Protein AF-A0A661WDJ8-F1 (afdb_monomer)

Solvent-accessible surface area (backbone atoms only — not comparable to full-atom values): 3618 Å² total; per-residue (Å²): 138,85,87,62,65,72,59,48,48,49,36,39,53,51,39,36,47,40,45,74,73,62,77,45,63,85,45,78,70,82,37,71,50,74,42,78,94,77,69,47,72,47,66,57,72,85,78,48,50,44,89,71,61,75,82,132

Sequence (56 aa):
MKIKESYKEIVVGAGATMLAEGLTVGTWGNISIRVVETGLVYISPSGMDYREIKTS

Mean predicted aligned error: 2.29 Å

Structure (mmCIF, N/CA/C/O backbone):
data_AF-A0A661WDJ8-F1
#
_entry.id   AF-A0A661WDJ8-F1
#
loop_
_atom_site.group_PDB
_atom_site.id
_atom_site.type_symbol
_atom_site.label_atom_id
_atom_site.label_alt_id
_atom_site.label_comp_id
_atom_site.label_asym_id
_atom_site.label_entity_id
_atom_site.label_seq_id
_atom_site.pdbx_PDB_ins_code
_atom_site.Cartn_x
_atom_site.Cartn_y
_atom_site.Cartn_z
_atom_site.occupancy
_atom_site.B_iso_or_equiv
_atom_site.auth_seq_id
_atom_site.auth_comp_id
_atom_site.auth_asym_id
_atom_site.auth_atom_id
_atom_site.pdbx_PDB_model_num
ATOM 1 N N . MET A 1 1 ? -12.120 4.627 19.446 1.00 73.00 1 MET A N 1
ATO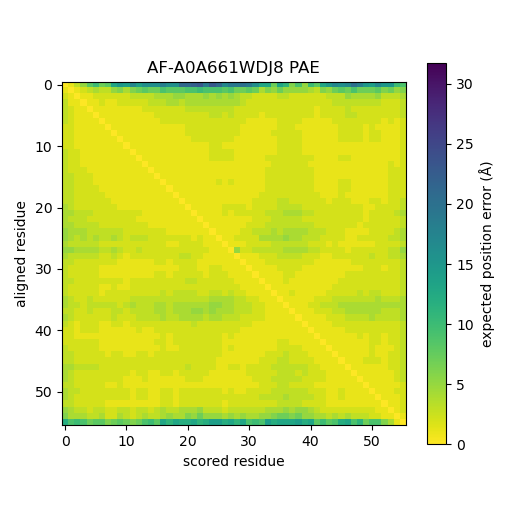M 2 C CA . MET A 1 1 ? -12.078 3.967 18.121 1.00 73.00 1 MET A CA 1
ATOM 3 C C . MET A 1 1 ? -10.790 3.159 18.049 1.00 73.00 1 MET A C 1
ATOM 5 O O . MET A 1 1 ? -9.757 3.714 18.398 1.00 73.00 1 MET A O 1
ATOM 9 N N . LYS A 1 2 ? -10.830 1.860 17.724 1.00 87.88 2 LYS A N 1
ATOM 10 C CA . LYS A 1 2 ? -9.633 1.000 17.747 1.00 87.88 2 LYS A CA 1
ATOM 11 C C . LYS A 1 2 ? -9.102 0.809 16.328 1.00 87.88 2 LYS A C 1
ATOM 13 O O . LYS A 1 2 ? -9.794 0.227 15.499 1.00 87.88 2 LYS A O 1
ATOM 18 N N . ILE A 1 3 ? -7.889 1.290 16.071 1.00 93.81 3 ILE A N 1
ATOM 19 C CA . ILE A 1 3 ? -7.178 1.054 14.811 1.00 93.81 3 ILE A CA 1
ATOM 20 C C . ILE A 1 3 ? -6.711 -0.407 14.793 1.00 93.81 3 ILE A C 1
ATOM 22 O O . ILE A 1 3 ? -6.192 -0.898 15.796 1.00 93.81 3 ILE A O 1
ATOM 26 N N . LYS A 1 4 ? -6.922 -1.113 13.676 1.00 95.44 4 LYS A N 1
ATOM 27 C CA . LYS A 1 4 ? -6.361 -2.450 13.444 1.00 95.44 4 LYS A CA 1
ATOM 28 C C . LYS A 1 4 ? -5.219 -2.391 12.435 1.00 95.44 4 LYS A C 1
ATOM 30 O O . LYS A 1 4 ? -5.417 -1.899 11.324 1.00 95.44 4 LYS A O 1
ATOM 35 N N . GLU A 1 5 ? -4.074 -2.955 12.806 1.00 96.31 5 GLU A N 1
ATOM 36 C CA . GLU A 1 5 ? -2.899 -3.047 11.930 1.00 96.31 5 GLU A CA 1
ATOM 37 C C . GLU A 1 5 ? -3.156 -3.912 10.695 1.00 96.31 5 GLU A C 1
ATOM 39 O O . GLU A 1 5 ? -2.749 -3.537 9.601 1.00 96.31 5 GLU A O 1
ATOM 44 N N . SER A 1 6 ? -3.959 -4.973 10.821 1.00 96.88 6 SER A N 1
ATOM 45 C CA . SER A 1 6 ? -4.288 -5.853 9.693 1.00 96.88 6 SER A CA 1
ATOM 46 C C . SER A 1 6 ? -4.908 -5.111 8.500 1.00 96.88 6 SER A C 1
ATOM 48 O O . SER A 1 6 ? -4.690 -5.494 7.360 1.00 96.88 6 SER A O 1
ATOM 50 N N . TYR A 1 7 ? -5.664 -4.026 8.719 1.00 97.50 7 TYR A N 1
ATOM 51 C CA . TYR A 1 7 ? -6.196 -3.228 7.606 1.00 97.50 7 TYR A CA 1
ATOM 52 C C . TYR A 1 7 ? -5.137 -2.339 6.952 1.00 97.50 7 TYR A C 1
ATOM 54 O O . TYR A 1 7 ? -5.198 -2.122 5.743 1.00 97.50 7 TYR A O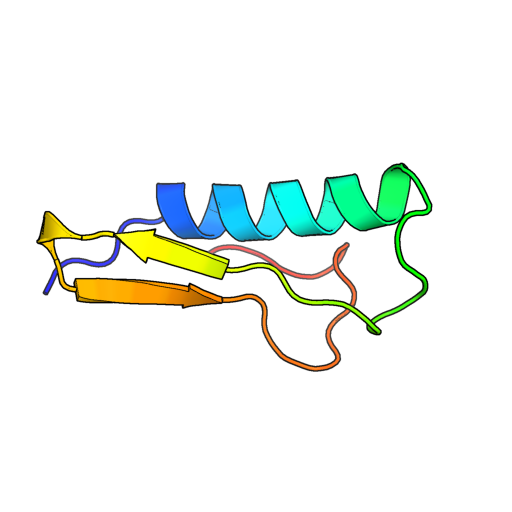 1
ATOM 62 N N . LYS A 1 8 ? -4.154 -1.847 7.717 1.00 97.75 8 LYS A N 1
ATOM 63 C CA . LYS A 1 8 ? -3.015 -1.126 7.139 1.00 97.75 8 LYS A CA 1
ATOM 64 C C . LYS A 1 8 ? -2.155 -2.072 6.300 1.00 97.75 8 LYS A C 1
ATOM 66 O O . LYS A 1 8 ? -1.773 -1.700 5.197 1.00 97.75 8 LYS A O 1
ATOM 71 N N . GLU A 1 9 ? -1.916 -3.294 6.776 1.00 98.19 9 GLU A N 1
ATOM 72 C CA . GLU A 1 9 ? -1.154 -4.317 6.043 1.00 98.19 9 GLU A CA 1
ATOM 73 C C . GLU A 1 9 ? -1.793 -4.637 4.690 1.00 98.19 9 GLU A C 1
ATOM 75 O O . GLU A 1 9 ? -1.086 -4.723 3.689 1.00 98.19 9 GLU A O 1
ATOM 80 N N . ILE A 1 10 ? -3.127 -4.726 4.627 1.00 98.19 10 ILE A N 1
ATOM 81 C CA . ILE A 1 10 ? -3.831 -4.934 3.355 1.00 98.19 10 ILE A CA 1
ATOM 82 C C . ILE A 1 10 ? -3.601 -3.757 2.398 1.00 98.19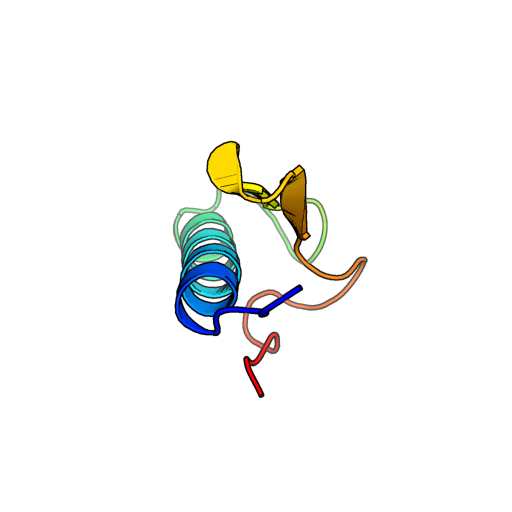 10 ILE A C 1
ATOM 84 O O . ILE A 1 10 ? -3.320 -3.982 1.224 1.00 98.19 10 ILE A O 1
ATOM 88 N N . VAL A 1 11 ? -3.689 -2.509 2.874 1.00 98.50 11 VAL A N 1
ATOM 89 C CA . VAL A 1 11 ? -3.450 -1.322 2.029 1.00 98.50 11 VAL A CA 1
ATOM 90 C C . VAL A 1 11 ? -2.013 -1.299 1.500 1.00 98.50 11 VAL A C 1
ATOM 92 O O . VAL A 1 11 ? -1.807 -1.053 0.311 1.00 98.50 11 VAL A O 1
ATOM 95 N N . VAL A 1 12 ? -1.027 -1.599 2.352 1.00 98.31 12 VAL A N 1
ATOM 96 C CA . VAL A 1 12 ? 0.391 -1.675 1.963 1.00 98.31 12 VAL A CA 1
ATOM 97 C C . VAL A 1 12 ? 0.620 -2.791 0.943 1.00 98.31 12 VAL A C 1
ATOM 99 O O . VAL A 1 12 ? 1.181 -2.543 -0.123 1.00 98.31 12 VAL A O 1
ATOM 102 N N . GLY A 1 13 ? 0.137 -4.003 1.225 1.00 98.38 13 GLY A N 1
ATOM 103 C CA . GLY A 1 13 ? 0.308 -5.162 0.347 1.00 98.38 13 GLY A CA 1
ATOM 104 C C . GLY A 1 13 ? -0.368 -4.986 -1.013 1.00 98.38 13 GLY A C 1
ATOM 105 O O . GLY A 1 13 ? 0.219 -5.314 -2.044 1.00 98.38 13 GLY A O 1
ATOM 106 N N . ALA A 1 14 ? -1.569 -4.406 -1.042 1.00 98.38 14 ALA A N 1
ATOM 107 C CA . ALA A 1 14 ? -2.268 -4.092 -2.284 1.00 98.38 14 ALA A CA 1
ATOM 108 C C . ALA A 1 14 ? -1.531 -3.021 -3.104 1.00 98.38 14 ALA A C 1
ATOM 110 O O . ALA A 1 14 ? -1.428 -3.161 -4.320 1.00 98.38 14 ALA A O 1
ATOM 111 N N . GLY A 1 15 ? -0.962 -1.996 -2.459 1.00 98.25 15 GLY A N 1
ATOM 112 C CA . GLY A 1 15 ? -0.126 -0.999 -3.135 1.00 98.25 15 GLY A CA 1
ATOM 113 C C . GLY A 1 15 ? 1.136 -1.609 -3.753 1.00 98.25 15 GLY A C 1
ATOM 114 O O . GLY A 1 15 ? 1.436 -1.360 -4.920 1.00 98.25 15 GLY A O 1
ATOM 115 N N . ALA A 1 16 ? 1.834 -2.471 -3.008 1.00 98.19 16 ALA A N 1
ATOM 116 C CA . ALA A 1 16 ? 3.003 -3.194 -3.510 1.00 98.19 16 ALA A CA 1
ATOM 117 C C . ALA A 1 16 ? 2.649 -4.133 -4.677 1.00 98.19 16 ALA A C 1
ATOM 119 O O . ALA A 1 16 ? 3.373 -4.174 -5.669 1.00 98.19 16 ALA A O 1
ATOM 120 N N . THR A 1 17 ? 1.511 -4.830 -4.595 1.00 98.56 17 THR A N 1
ATOM 121 C CA . THR A 1 17 ? 1.004 -5.694 -5.676 1.00 98.56 17 THR A CA 1
ATOM 122 C C . THR A 1 17 ? 0.658 -4.873 -6.918 1.00 98.56 17 THR A C 1
ATOM 124 O O . THR A 1 17 ? 1.081 -5.214 -8.014 1.00 98.56 17 THR A O 1
ATOM 127 N N . MET A 1 18 ? -0.039 -3.743 -6.758 1.00 98.50 18 MET A N 1
ATOM 128 C CA . MET A 1 18 ? -0.376 -2.836 -7.861 1.00 98.50 18 MET A CA 1
ATOM 129 C C . MET A 1 18 ? 0.873 -2.352 -8.612 1.00 98.50 18 MET A C 1
ATOM 131 O O . MET A 1 18 ? 0.861 -2.285 -9.841 1.00 98.50 18 MET A O 1
ATOM 135 N N . LEU A 1 19 ? 1.954 -2.041 -7.887 1.00 98.44 19 LEU A N 1
ATOM 136 C CA . LEU A 1 19 ? 3.241 -1.688 -8.487 1.00 98.44 19 LEU A CA 1
ATOM 137 C C . LEU A 1 19 ? 3.899 -2.891 -9.186 1.00 98.44 19 LEU A C 1
ATOM 139 O O . LEU A 1 19 ? 4.378 -2.747 -10.307 1.00 98.44 19 LEU A O 1
ATOM 143 N N . ALA A 1 20 ? 3.921 -4.063 -8.545 1.00 98.38 20 ALA A N 1
ATOM 144 C CA . ALA A 1 20 ? 4.557 -5.272 -9.079 1.00 98.38 20 ALA A CA 1
ATOM 145 C C . ALA A 1 20 ? 3.891 -5.784 -10.369 1.00 98.38 20 ALA A C 1
ATOM 147 O O . ALA A 1 20 ? 4.585 -6.222 -11.282 1.00 98.38 20 ALA A O 1
ATOM 148 N N . GLU A 1 21 ? 2.567 -5.665 -10.467 1.00 98.50 21 GLU A N 1
ATOM 149 C CA . GLU A 1 21 ? 1.774 -6.035 -11.647 1.00 98.50 21 GLU A CA 1
ATOM 150 C C . GLU A 1 21 ? 1.823 -4.971 -12.765 1.00 98.50 21 GLU A C 1
ATOM 152 O O . GLU A 1 21 ? 1.165 -5.107 -13.794 1.00 98.50 21 GLU A O 1
ATOM 157 N N . GLY A 1 22 ? 2.579 -3.879 -12.582 1.00 98.19 22 GLY A N 1
ATOM 158 C CA . GLY A 1 22 ? 2.737 -2.824 -13.589 1.00 98.19 22 GLY A CA 1
ATOM 159 C C . GLY A 1 22 ? 1.490 -1.960 -13.809 1.00 98.19 22 GLY A C 1
ATOM 160 O O . GLY A 1 22 ? 1.399 -1.259 -14.815 1.00 98.19 22 GLY A O 1
ATOM 161 N N . LEU A 1 23 ? 0.532 -1.979 -12.876 1.00 98.38 23 LEU A N 1
ATOM 162 C CA . LEU A 1 23 ? -0.705 -1.189 -12.953 1.00 98.38 23 LEU A CA 1
ATOM 163 C C . LEU A 1 23 ? -0.488 0.292 -12.602 1.00 98.38 23 LEU A C 1
ATOM 165 O O . LEU A 1 23 ? -1.352 1.130 -12.854 1.00 98.38 23 LEU A O 1
ATOM 169 N N . THR A 1 24 ? 0.656 0.619 -12.001 1.00 98.12 24 THR A N 1
ATOM 170 C CA . THR A 1 24 ? 1.081 1.985 -11.691 1.00 98.12 24 THR A CA 1
ATOM 171 C C . THR A 1 24 ? 2.591 2.129 -11.875 1.00 98.12 24 THR A C 1
ATOM 173 O O . THR A 1 24 ? 3.317 1.139 -11.960 1.00 98.12 24 THR A O 1
ATOM 176 N N . VAL A 1 25 ? 3.074 3.370 -11.896 1.00 97.69 25 VAL A N 1
ATOM 177 C CA . VAL A 1 25 ? 4.501 3.703 -11.936 1.00 97.69 25 VAL A CA 1
ATOM 178 C C . VAL A 1 25 ? 4.796 4.721 -10.844 1.00 97.69 25 VAL A C 1
ATOM 180 O O . VAL A 1 25 ? 4.054 5.687 -10.663 1.00 97.69 25 VAL A O 1
ATOM 183 N N . GLY A 1 26 ? 5.891 4.508 -10.111 1.00 96.44 26 GLY A N 1
ATOM 184 C CA . GLY A 1 26 ? 6.284 5.385 -9.012 1.00 96.44 26 GLY A CA 1
ATOM 185 C C . GLY A 1 26 ? 5.163 5.522 -7.980 1.00 96.44 26 GLY A C 1
ATOM 186 O O . GLY A 1 26 ? 4.793 4.550 -7.329 1.00 96.44 26 GLY A O 1
ATOM 187 N N . THR A 1 27 ? 4.625 6.734 -7.845 1.00 98.00 27 THR A 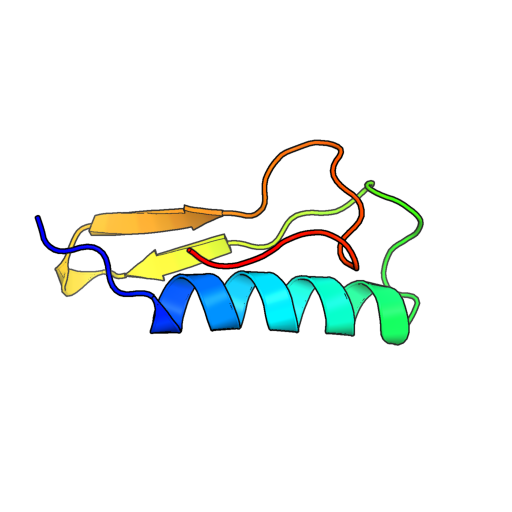N 1
ATOM 188 C CA . THR A 1 27 ? 3.687 7.122 -6.778 1.00 98.00 27 THR A CA 1
ATOM 189 C C . THR A 1 27 ? 2.316 7.572 -7.299 1.00 98.00 27 THR A C 1
ATOM 191 O O . THR A 1 27 ? 1.566 8.235 -6.588 1.00 98.00 27 THR A O 1
ATOM 194 N N . TRP A 1 28 ? 1.972 7.245 -8.549 1.00 96.19 28 TR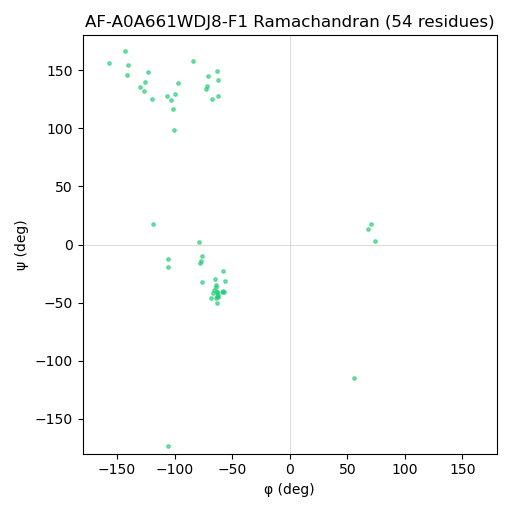P A N 1
ATOM 195 C CA . TRP A 1 28 ? 0.814 7.824 -9.249 1.00 96.19 28 TRP A CA 1
ATOM 196 C C . TRP A 1 28 ? -0.565 7.280 -8.824 1.00 96.19 28 TRP A C 1
ATOM 198 O O . TRP A 1 28 ? -1.582 7.841 -9.223 1.00 96.19 28 TRP A O 1
ATOM 208 N N . GLY A 1 29 ? -0.632 6.214 -8.021 1.00 96.31 29 GLY A N 1
ATOM 209 C CA . GLY A 1 29 ? -1.891 5.604 -7.570 1.00 96.31 29 GLY A CA 1
ATOM 210 C C . GLY A 1 29 ? -2.245 5.901 -6.109 1.00 96.31 29 GLY A C 1
ATOM 211 O O . GLY A 1 29 ? -1.559 6.640 -5.405 1.00 96.31 29 GLY A O 1
ATOM 212 N N . ASN A 1 30 ? -3.298 5.254 -5.611 1.00 98.38 30 ASN A N 1
ATOM 213 C CA . ASN A 1 30 ? -3.575 5.105 -4.180 1.00 98.38 30 ASN A CA 1
ATOM 214 C C . ASN A 1 30 ? -4.480 3.891 -3.939 1.00 98.38 30 ASN A C 1
ATOM 216 O O . ASN A 1 30 ? -5.205 3.462 -4.833 1.00 98.38 30 ASN A O 1
ATOM 220 N N . ILE A 1 31 ? -4.422 3.339 -2.728 1.00 98.38 31 ILE A N 1
ATOM 221 C CA . ILE A 1 31 ? -5.282 2.237 -2.282 1.00 98.38 31 ILE A CA 1
ATOM 222 C C . ILE A 1 31 ? -5.975 2.657 -0.994 1.00 98.38 31 ILE A C 1
ATOM 224 O O . ILE A 1 31 ? -5.349 3.260 -0.120 1.00 98.38 31 ILE A O 1
ATOM 228 N N . SER A 1 32 ? -7.257 2.314 -0.861 1.00 98.25 32 SER A N 1
ATOM 229 C CA . SER A 1 32 ? -7.992 2.503 0.385 1.00 98.25 32 SER A CA 1
ATOM 230 C C . SER A 1 32 ? -8.933 1.347 0.716 1.00 98.25 32 SER A C 1
ATOM 232 O O . SER A 1 32 ? -9.405 0.635 -0.167 1.00 98.25 32 SER A O 1
ATOM 234 N N . ILE A 1 33 ? -9.210 1.176 2.010 1.00 97.69 33 ILE A N 1
ATOM 235 C CA . ILE A 1 33 ? -10.220 0.264 2.556 1.00 97.69 33 ILE A CA 1
ATOM 236 C C . ILE A 1 33 ? -11.145 1.042 3.478 1.00 97.69 33 ILE A C 1
ATOM 238 O O . ILE A 1 33 ? -10.690 1.751 4.376 1.00 97.69 33 ILE A O 1
ATOM 242 N N . ARG A 1 34 ? -12.453 0.848 3.299 1.00 97.56 34 ARG A N 1
ATOM 243 C CA . ARG A 1 34 ? -13.493 1.349 4.199 1.00 97.56 34 ARG A CA 1
ATOM 244 C C . ARG A 1 34 ? -14.013 0.213 5.078 1.00 97.56 34 ARG A C 1
ATOM 246 O O . ARG A 1 34 ? -14.501 -0.786 4.562 1.00 97.56 34 ARG A O 1
ATOM 253 N N . VAL A 1 35 ? -13.965 0.395 6.396 1.00 97.38 35 VAL A N 1
ATOM 254 C CA . VAL A 1 35 ? -14.496 -0.555 7.388 1.00 97.38 35 VAL A CA 1
ATOM 255 C C . VAL A 1 35 ? -15.855 -0.051 7.856 1.00 97.38 35 VAL A C 1
ATOM 257 O O . VAL A 1 35 ? -15.931 0.849 8.695 1.00 97.38 35 VAL A O 1
ATOM 260 N N . VAL A 1 36 ? -16.931 -0.599 7.291 1.00 96.25 36 VAL A N 1
ATOM 261 C CA . VAL A 1 36 ? -18.305 -0.090 7.461 1.00 96.25 36 VAL A CA 1
ATOM 262 C C . VAL A 1 36 ? -18.722 -0.051 8.930 1.00 96.25 36 VAL A C 1
ATOM 264 O O . VAL A 1 36 ? -19.301 0.936 9.371 1.00 96.25 36 VA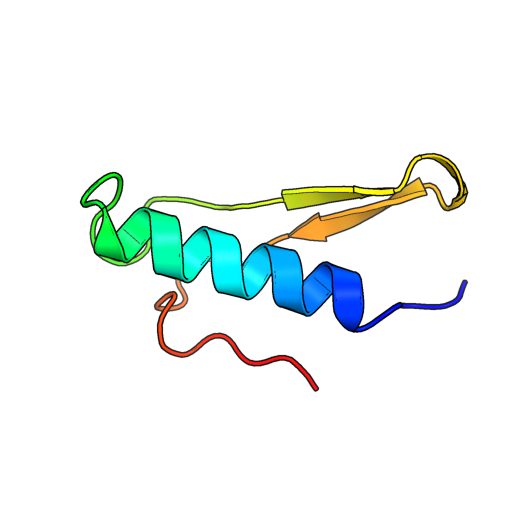L A O 1
ATOM 267 N N . GLU A 1 37 ? -18.357 -1.071 9.702 1.00 94.94 37 GLU A N 1
ATOM 268 C CA . GLU A 1 37 ? -18.739 -1.241 11.107 1.00 94.94 37 GLU A CA 1
ATOM 269 C C . GLU A 1 37 ? -18.159 -0.148 12.006 1.00 94.94 37 GLU A C 1
ATOM 271 O O . GLU A 1 37 ? -18.738 0.193 13.033 1.00 94.94 37 GLU A O 1
ATOM 276 N N . THR A 1 38 ? -16.996 0.393 11.636 1.00 95.06 38 THR A N 1
ATOM 277 C CA . THR A 1 38 ? -16.315 1.437 12.417 1.00 95.06 38 THR A CA 1
ATOM 278 C C . THR A 1 38 ? -16.416 2.813 11.775 1.00 95.06 38 THR A C 1
ATOM 280 O O . THR A 1 38 ? -16.188 3.808 12.452 1.00 95.06 38 THR A O 1
ATOM 283 N N . GLY A 1 39 ? -16.724 2.890 10.479 1.00 96.12 39 GLY A N 1
ATOM 284 C CA . GLY A 1 39 ? -16.652 4.119 9.693 1.00 96.12 39 GLY A CA 1
ATOM 285 C C . GLY A 1 39 ? -15.227 4.565 9.342 1.00 96.12 39 GLY A C 1
ATOM 286 O O . GLY A 1 39 ? -15.072 5.614 8.722 1.00 96.12 39 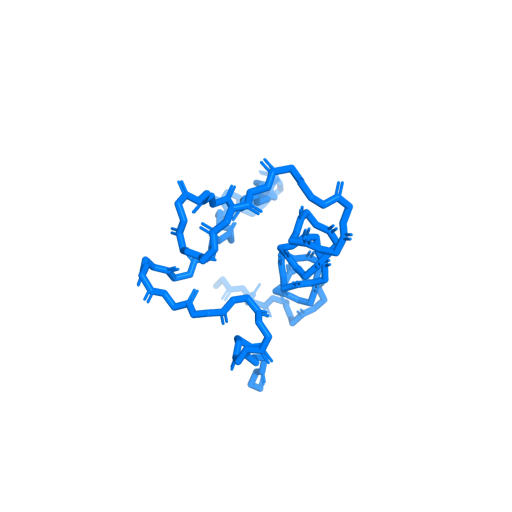GLY A O 1
ATOM 287 N N . LEU A 1 40 ? -14.189 3.798 9.705 1.00 97.44 40 LEU A N 1
ATOM 288 C CA . LEU A 1 40 ? -12.802 4.121 9.356 1.00 97.44 40 LEU A CA 1
ATOM 289 C C . LEU A 1 40 ? -12.528 3.925 7.866 1.00 97.44 40 LEU A C 1
ATOM 291 O O . LEU A 1 40 ? -13.005 2.969 7.251 1.00 97.44 40 LEU A O 1
ATOM 295 N N . VAL A 1 41 ? -11.669 4.792 7.330 1.00 98.12 41 VAL A N 1
ATOM 296 C CA . VAL A 1 41 ? -11.030 4.620 6.026 1.00 98.12 41 VAL A CA 1
ATOM 297 C C . VAL A 1 41 ? -9.521 4.575 6.232 1.00 98.12 41 VAL A C 1
ATOM 299 O O . VAL A 1 41 ? -8.937 5.478 6.827 1.00 98.12 41 VAL A O 1
ATOM 302 N N . TYR A 1 42 ? -8.903 3.510 5.742 1.00 98.12 42 TYR A N 1
ATOM 303 C CA . TYR A 1 42 ? -7.459 3.327 5.677 1.00 98.12 42 TYR A CA 1
ATOM 304 C C . TYR A 1 42 ? -7.026 3.660 4.258 1.00 98.12 42 TYR A C 1
ATOM 306 O O . TYR A 1 42 ? -7.636 3.150 3.326 1.00 98.12 42 TYR A O 1
ATOM 314 N N . ILE A 1 43 ? -6.016 4.507 4.079 1.00 98.44 43 ILE A N 1
ATOM 315 C CA . ILE A 1 43 ? -5.568 4.959 2.757 1.00 98.44 43 ILE A CA 1
ATOM 316 C C . ILE A 1 43 ? -4.043 5.054 2.717 1.00 98.44 43 ILE A C 1
ATOM 318 O O . ILE A 1 43 ? -3.414 5.378 3.725 1.00 98.44 43 ILE A O 1
ATOM 322 N N . SER A 1 44 ? -3.449 4.754 1.563 1.00 98.25 44 SER A N 1
ATOM 323 C CA . SER A 1 44 ? -2.014 4.935 1.335 1.00 98.25 44 SER A CA 1
ATOM 324 C C . SER A 1 44 ? -1.611 6.415 1.456 1.00 98.25 44 SER A C 1
ATOM 326 O O . SER A 1 44 ? -2.355 7.278 0.981 1.00 98.25 44 SER A O 1
ATOM 328 N N . PRO A 1 45 ? -0.439 6.738 2.034 1.00 98.00 45 PRO A N 1
ATOM 329 C CA . PRO A 1 45 ? 0.074 8.105 2.060 1.00 98.00 45 PRO A CA 1
ATOM 330 C C . PRO A 1 45 ? 0.358 8.627 0.644 1.00 98.00 45 PRO A C 1
ATOM 332 O O . PRO A 1 45 ? 0.709 7.869 -0.260 1.00 98.00 45 PRO A O 1
ATOM 335 N N . SER A 1 46 ? 0.214 9.938 0.456 1.00 98.19 46 SER A N 1
ATOM 336 C CA . SER A 1 46 ? 0.466 10.591 -0.832 1.00 98.19 46 SER A CA 1
ATOM 337 C C . SER A 1 46 ? 1.961 10.647 -1.148 1.00 98.19 46 SER A C 1
ATOM 339 O O . SER A 1 46 ? 2.760 10.990 -0.277 1.00 98.19 46 SER A O 1
ATOM 341 N N . GLY A 1 47 ? 2.335 10.350 -2.396 1.00 97.88 47 GLY A N 1
ATOM 342 C CA . GLY A 1 47 ? 3.692 10.573 -2.904 1.00 97.88 47 GLY A CA 1
ATOM 343 C C . GLY A 1 47 ? 4.784 9.685 -2.299 1.00 97.88 47 GLY A C 1
ATOM 344 O O . GLY A 1 47 ? 5.959 9.983 -2.493 1.00 97.88 47 GLY A O 1
ATOM 345 N N . MET A 1 48 ? 4.426 8.617 -1.582 1.00 97.88 48 MET A N 1
ATOM 346 C CA . MET A 1 48 ? 5.377 7.660 -1.010 1.00 97.88 48 MET A CA 1
ATOM 347 C C . MET A 1 48 ? 5.522 6.440 -1.920 1.00 97.88 48 MET A C 1
ATOM 349 O O . MET A 1 48 ? 4.531 5.940 -2.452 1.00 97.88 48 MET A O 1
ATOM 353 N N . ASP A 1 49 ? 6.749 5.948 -2.085 1.00 97.94 49 ASP A N 1
ATOM 354 C CA . ASP A 1 49 ? 7.007 4.708 -2.816 1.00 97.94 49 ASP A CA 1
ATOM 355 C C . ASP A 1 49 ? 6.321 3.526 -2.117 1.00 97.94 49 ASP A C 1
ATOM 357 O O . ASP A 1 49 ? 6.522 3.304 -0.922 1.00 97.94 49 ASP A O 1
ATOM 361 N N . TYR A 1 50 ? 5.535 2.739 -2.857 1.00 98.19 50 TYR A N 1
ATOM 362 C CA . TYR A 1 50 ? 4.808 1.591 -2.305 1.00 98.19 50 TYR A CA 1
ATOM 363 C C . TYR A 1 50 ? 5.707 0.541 -1.645 1.00 98.19 50 TYR A C 1
ATOM 365 O O . 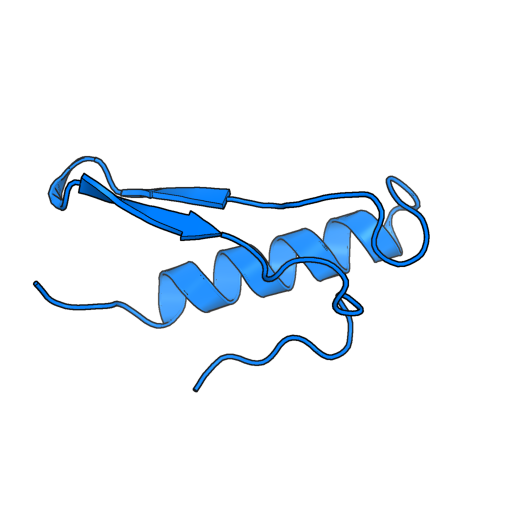TYR A 1 50 ? 5.236 -0.203 -0.788 1.00 98.19 50 TYR A O 1
ATOM 373 N N . ARG A 1 51 ? 6.991 0.485 -2.009 1.00 97.19 51 ARG A N 1
ATOM 374 C CA . ARG A 1 51 ? 7.986 -0.421 -1.414 1.00 97.19 51 ARG A CA 1
ATOM 375 C C . ARG A 1 51 ? 8.484 0.055 -0.049 1.00 97.19 51 ARG A C 1
ATOM 377 O O . ARG A 1 51 ? 9.083 -0.727 0.684 1.00 97.19 51 ARG A O 1
ATOM 384 N N . GLU A 1 52 ? 8.254 1.321 0.289 1.00 97.75 52 GLU A N 1
ATOM 385 C CA . GLU A 1 52 ? 8.748 1.952 1.514 1.00 97.75 52 GLU A CA 1
ATOM 386 C C . GLU A 1 52 ? 7.662 2.162 2.574 1.00 97.75 52 GLU A C 1
ATOM 388 O O . GLU A 1 52 ? 7.986 2.435 3.733 1.00 97.75 52 GLU A O 1
ATOM 393 N N . ILE A 1 53 ? 6.383 2.003 2.219 1.00 97.50 53 ILE A N 1
ATOM 394 C CA . ILE A 1 53 ? 5.279 2.129 3.175 1.00 97.50 53 ILE A CA 1
ATOM 395 C C . ILE A 1 53 ? 5.350 0.970 4.179 1.00 97.50 53 ILE A C 1
ATOM 397 O O . ILE A 1 53 ? 5.342 -0.200 3.801 1.00 97.50 53 ILE A O 1
ATOM 401 N N . LYS A 1 54 ? 5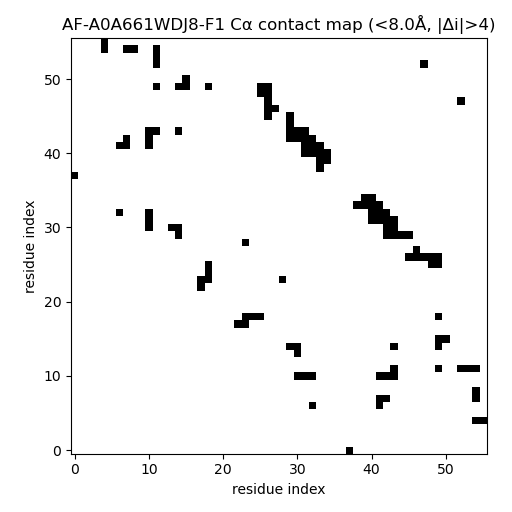.381 1.295 5.474 1.00 94.94 54 LYS A N 1
ATOM 402 C CA . LYS A 1 54 ? 5.416 0.323 6.576 1.00 94.94 54 LYS A CA 1
ATOM 403 C C . LYS A 1 54 ? 4.244 0.532 7.525 1.00 94.94 54 LYS A C 1
ATOM 405 O O . LYS A 1 54 ? 3.787 1.658 7.725 1.00 94.94 54 LYS A O 1
ATOM 410 N N . THR A 1 55 ? 3.776 -0.559 8.117 1.00 92.75 55 THR A N 1
ATOM 411 C CA . THR A 1 55 ? 2.882 -0.528 9.278 1.00 92.75 55 THR A CA 1
ATOM 412 C C . THR A 1 55 ? 3.709 -0.378 10.561 1.00 92.75 55 THR A C 1
ATOM 414 O O . THR A 1 55 ? 4.921 -0.602 10.550 1.00 92.75 55 THR A O 1
ATOM 417 N N . SER A 1 56 ? 3.078 0.111 11.630 1.00 77.75 56 SER A N 1
ATOM 418 C CA . SER A 1 56 ? 3.718 0.545 12.883 1.00 77.75 56 SER A CA 1
ATOM 419 C C . SER A 1 56 ? 3.366 -0.377 14.034 1.00 77.75 56 SER A C 1
ATOM 421 O O . SER A 1 56 ? 2.144 -0.610 14.171 1.00 77.75 56 SER A O 1
#

Secondary structure (DSSP, 8-state):
----HHHHHHHHHHHHHHHHTTS--TT----EEEETTTTEEEEPPTT--TTT----

Foldseek 3Di:
DDDDLVQLVVQLVVLVVCVVVVVDDQQPDKDWDADPVVRDIDIDDHRDGSVPDDGD

Radius of gyration: 11.51 Å; Cα contacts (8 Å, |Δi|>4): 62; chains: 1; bounding box: 28×17×32 Å

pLDDT: mean 96.48, std 4.46, range [73.0, 98.56]

Nearest PDB structures (foldseek):
  6btg-assembly1_A  TM=9.670E-01  e=3.477E-04  Bacillus thuringiensis
  4c25-assembly1_A  TM=9.388E-01  e=2.894E-02  Streptococcus pneumoniae TIGR4
  6art-assembly1_A  TM=4.935E-01  e=3.671E+00  Aspergillus fumigatus Af293
  4i6m-assembly1_A  TM=3.270E-01  e=1.194E+00  Saccharomyces cerevisiae S288C